Protein AF-A0A494B9P3-F1 (afdb_monomer)

Mean predicted aligned error: 8.82 Å

Sequence (104 aa):
MEWVWALVLLAALGGGSAERDCRVSSFRVKENFDKARFSGLWYAIAKKDPEGLFLQDNIIAEFSVDEKGHMSATAKGRVRLLSNWEVCADMVGTFTDTEDPAKF

Solvent-accessible surface area (backbone atoms only — not comparable to full-atom values): 6686 Å² total; per-residue (Å²): 119,68,69,59,55,54,53,52,53,52,55,66,68,67,66,71,75,78,81,72,84,80,53,79,88,72,63,83,72,60,79,86,49,52,66,75,81,64,38,44,82,45,74,66,86,77,86,82,84,72,93,76,93,60,75,72,45,80,38,39,36,40,34,45,60,50,99,86,69,48,45,35,35,40,37,37,22,34,28,69,85,47,101,89,44,74,45,75,48,79,42,78,50,75,53,54,86,52,97,48,74,66,45,98

Secondary structure (DSSP, 8-state):
-HHHHHHHHHHHHT---------GGG----TT--HHHH-EEEE-------SSS---EEEEEEEEE-TTS-EEEEEEEEEEEETTEEEEEEEEEE----SSTT--

Radius of gyration: 22.72 Å; Cα contacts (8 Å, |Δi|>4): 132; chains: 1; bounding box: 44×41×66 Å

Structure (mmCIF, N/CA/C/O backbone):
data_AF-A0A494B9P3-F1
#
_entry.id   AF-A0A494B9P3-F1
#
loop_
_atom_site.group_PDB
_atom_site.id
_atom_site.type_symbol
_atom_site.label_atom_id
_atom_site.label_alt_id
_atom_site.label_comp_id
_atom_site.label_asym_id
_atom_site.label_entity_id
_atom_site.label_seq_id
_atom_site.pdbx_PDB_ins_code
_atom_site.Cartn_x
_atom_site.Cartn_y
_atom_site.Cartn_z
_atom_site.occupancy
_atom_site.B_iso_or_equiv
_atom_site.auth_seq_id
_atom_site.auth_comp_id
_atom_site.auth_asym_id
_atom_site.auth_atom_id
_atom_site.pdbx_PDB_model_num
ATOM 1 N N . MET A 1 1 ? -11.587 -33.040 -50.227 1.00 61.34 1 MET A N 1
ATOM 2 C CA . MET A 1 1 ? -11.652 -31.567 -50.370 1.00 61.34 1 MET A CA 1
ATOM 3 C C . MET A 1 1 ? -12.222 -30.885 -49.122 1.00 61.34 1 MET A C 1
ATOM 5 O O . MET A 1 1 ? -11.733 -29.827 -48.764 1.00 61.34 1 MET A O 1
ATOM 9 N N . GLU A 1 2 ? -13.202 -31.481 -48.431 1.00 68.00 2 GLU A N 1
ATOM 10 C CA . GLU A 1 2 ? -13.897 -30.882 -47.268 1.00 68.00 2 GLU A CA 1
ATOM 11 C C . GLU A 1 2 ? -13.006 -30.611 -46.042 1.00 68.00 2 GLU A C 1
ATOM 13 O O . GLU A 1 2 ? -13.134 -29.579 -45.393 1.00 68.00 2 GLU A O 1
ATOM 18 N N . TRP A 1 3 ? -12.029 -31.478 -45.775 1.00 68.56 3 TRP A N 1
ATOM 19 C CA . TRP A 1 3 ? -11.090 -31.332 -44.653 1.00 68.56 3 TRP A CA 1
ATOM 20 C C . TRP A 1 3 ? -10.203 -30.084 -44.743 1.00 68.56 3 TRP A C 1
ATOM 22 O O . TRP A 1 3 ? -9.796 -29.533 -43.724 1.00 68.56 3 TRP A O 1
ATOM 32 N N . VAL A 1 4 ? -9.932 -29.610 -45.962 1.00 78.25 4 VAL A N 1
ATOM 33 C CA . VAL A 1 4 ? -9.140 -28.395 -46.189 1.00 78.25 4 VAL A CA 1
ATOM 34 C C . VAL A 1 4 ? -9.942 -27.162 -45.770 1.00 78.25 4 VAL A C 1
ATOM 36 O O . VAL A 1 4 ? -9.407 -26.279 -45.109 1.00 78.25 4 VAL A O 1
ATOM 39 N N . TRP A 1 5 ? -11.244 -27.136 -46.064 1.00 78.38 5 TRP A N 1
ATOM 40 C CA . TRP A 1 5 ? -12.138 -26.056 -45.644 1.00 78.38 5 TRP A CA 1
ATOM 41 C C . TRP A 1 5 ? -12.337 -26.025 -44.128 1.00 78.38 5 TRP A C 1
ATOM 43 O O . TRP A 1 5 ? -12.339 -24.947 -43.537 1.00 78.38 5 TRP A O 1
ATOM 53 N N . ALA A 1 6 ? -12.417 -27.196 -43.490 1.00 77.38 6 ALA A N 1
ATOM 54 C CA . ALA A 1 6 ? -12.478 -27.302 -42.034 1.00 77.38 6 ALA A CA 1
ATOM 55 C C . ALA A 1 6 ? -11.213 -26.743 -41.354 1.00 77.38 6 ALA A C 1
ATOM 57 O O . ALA A 1 6 ? -11.314 -26.013 -40.369 1.00 77.38 6 ALA A O 1
ATOM 58 N N . LEU A 1 7 ? -10.027 -27.021 -41.907 1.00 75.19 7 LEU A N 1
ATOM 59 C CA . LEU A 1 7 ?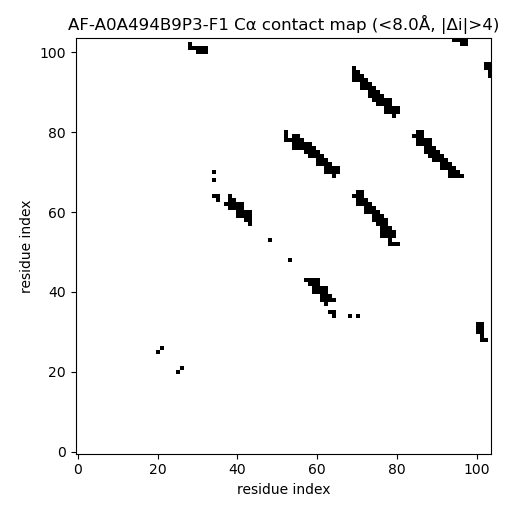 -8.754 -26.498 -41.395 1.00 75.19 7 LEU A CA 1
ATOM 60 C C . LEU A 1 7 ? -8.610 -24.983 -41.602 1.00 75.19 7 LEU A C 1
ATOM 62 O O . LEU A 1 7 ? -8.114 -24.291 -40.715 1.00 75.19 7 LEU A O 1
ATOM 66 N N . VAL A 1 8 ? -9.086 -24.451 -42.732 1.00 76.62 8 VAL A N 1
ATOM 67 C CA . VAL A 1 8 ? -9.086 -23.002 -43.007 1.00 76.62 8 VAL A CA 1
ATOM 68 C C . VAL A 1 8 ? -10.046 -22.255 -42.074 1.00 76.62 8 VAL A C 1
ATOM 70 O O . VAL A 1 8 ? -9.691 -21.198 -41.555 1.00 76.62 8 VAL A O 1
ATOM 73 N N . LEU A 1 9 ? -11.227 -22.815 -41.793 1.00 72.38 9 LEU A N 1
ATOM 74 C CA . LEU A 1 9 ? -12.174 -22.253 -40.821 1.00 72.38 9 LEU A CA 1
ATOM 75 C C . LEU A 1 9 ? -11.609 -22.258 -39.394 1.00 72.38 9 LEU A C 1
ATOM 77 O O . LEU A 1 9 ? -11.753 -21.265 -38.682 1.00 72.38 9 LEU A O 1
ATOM 81 N N . LEU A 1 10 ? -10.916 -23.328 -38.989 1.00 69.62 10 LEU A N 1
ATOM 82 C CA . LEU A 1 10 ? -10.251 -23.387 -37.682 1.00 69.62 10 LEU A CA 1
ATOM 83 C C . LEU A 1 10 ? -9.141 -22.333 -37.553 1.00 69.62 10 LEU A C 1
ATOM 85 O O . LEU A 1 10 ? -9.013 -21.695 -36.510 1.00 69.62 10 LEU A O 1
ATOM 89 N N . ALA A 1 11 ? -8.362 -22.124 -38.618 1.00 69.38 11 ALA A N 1
ATOM 90 C CA . ALA A 1 11 ? -7.309 -21.112 -38.647 1.00 69.38 11 ALA A CA 1
ATOM 91 C C . ALA A 1 11 ? -7.876 -19.681 -38.597 1.00 69.38 11 ALA A C 1
ATOM 93 O O . ALA A 1 11 ? -7.317 -18.827 -37.912 1.00 69.38 11 ALA A O 1
ATOM 94 N N . ALA A 1 12 ? -9.011 -19.429 -39.258 1.00 64.19 12 ALA A N 1
ATOM 95 C CA . ALA A 1 12 ? -9.694 -18.135 -39.222 1.00 64.19 12 ALA A CA 1
ATOM 96 C C . ALA A 1 12 ? -10.310 -17.819 -37.844 1.00 64.19 12 ALA A C 1
ATOM 98 O O . ALA A 1 12 ? -10.339 -16.661 -37.435 1.00 64.19 12 ALA A O 1
ATOM 99 N N . LEU A 1 13 ? -10.758 -18.840 -37.105 1.00 62.84 13 LEU A N 1
ATOM 100 C CA . LEU A 1 13 ? -11.305 -18.698 -35.748 1.00 62.84 13 LEU A CA 1
ATOM 101 C C . LEU A 1 13 ? -10.217 -18.593 -34.661 1.00 62.84 13 LEU A C 1
ATOM 103 O O . LEU A 1 13 ? -10.489 -18.096 -33.570 1.00 62.84 13 LEU A O 1
ATOM 107 N N . GLY A 1 14 ? -8.987 -19.033 -34.947 1.00 58.34 14 GL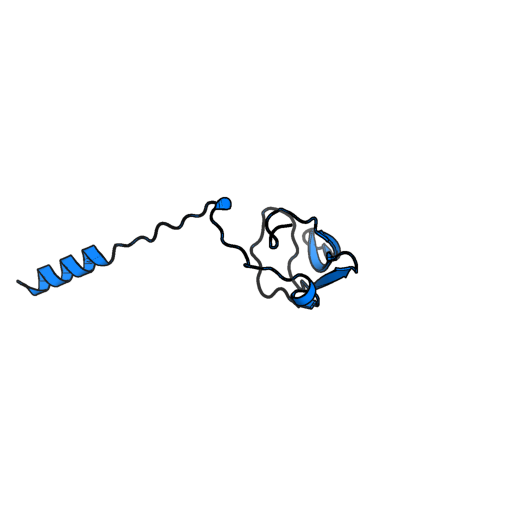Y A N 1
ATOM 108 C CA . GLY A 1 14 ? -7.853 -18.996 -34.013 1.00 58.34 14 GLY A CA 1
ATOM 109 C C . GLY A 1 14 ? -7.138 -17.642 -33.906 1.00 58.34 14 GLY A C 1
ATOM 110 O O . GLY A 1 14 ? -6.264 -17.483 -33.059 1.00 58.34 14 GLY A O 1
ATOM 111 N N . GLY A 1 15 ? -7.501 -16.662 -34.740 1.00 56.41 15 GLY A N 1
ATOM 112 C CA . GLY A 1 15 ? -6.864 -15.339 -34.822 1.00 56.41 15 GLY A CA 1
ATOM 113 C C . GLY A 1 15 ? -7.407 -14.291 -33.846 1.00 56.41 15 GLY A C 1
ATOM 114 O O . GLY A 1 15 ? -7.309 -13.096 -34.117 1.00 56.41 15 GLY A O 1
ATOM 115 N N . GLY A 1 16 ? -8.016 -14.711 -32.737 1.00 56.22 16 GLY A N 1
ATOM 116 C CA . GLY A 1 16 ? -8.483 -13.811 -31.688 1.00 56.22 16 GLY A CA 1
ATOM 117 C C . GLY A 1 16 ? -7.314 -13.256 -30.881 1.00 56.22 16 GLY A C 1
ATOM 118 O O . GLY A 1 16 ? -7.078 -13.689 -29.755 1.00 56.22 16 GLY A O 1
ATOM 119 N N . SER A 1 17 ? -6.579 -12.294 -31.436 1.00 58.44 17 SER A N 1
ATOM 120 C CA . SER A 1 17 ? -5.748 -11.407 -30.629 1.00 58.44 17 SER A CA 1
ATOM 121 C C . SER A 1 17 ? -6.689 -10.674 -29.681 1.00 58.44 17 SER A C 1
ATOM 123 O O . SER A 1 17 ? -7.369 -9.735 -30.083 1.00 58.44 17 SER A O 1
ATOM 125 N N . ALA A 1 18 ? -6.789 -11.133 -28.434 1.00 60.84 18 ALA A N 1
ATOM 126 C CA . ALA A 1 18 ? -7.436 -10.361 -27.389 1.00 60.84 18 ALA A CA 1
ATOM 127 C C . ALA A 1 18 ? -6.585 -9.104 -27.185 1.00 60.84 18 ALA A C 1
ATOM 129 O O . ALA A 1 18 ? -5.606 -9.125 -26.439 1.00 60.84 18 ALA A O 1
ATOM 130 N N . GLU A 1 19 ? -6.906 -8.041 -27.921 1.00 73.06 19 GLU A N 1
ATOM 131 C CA . GLU A 1 19 ? -6.335 -6.721 -27.713 1.00 73.06 19 GLU A CA 1
ATOM 132 C C . GLU A 1 19 ? -6.658 -6.324 -26.273 1.00 73.06 19 GLU A C 1
ATOM 134 O O . GLU A 1 19 ? -7.819 -6.218 -25.872 1.00 73.06 19 GLU A O 1
ATOM 139 N N . ARG A 1 20 ? -5.617 -6.240 -25.446 1.00 83.25 20 ARG A N 1
ATOM 140 C CA . ARG A 1 20 ? -5.767 -5.926 -24.030 1.00 83.25 20 ARG A CA 1
ATOM 141 C C . ARG A 1 20 ? -5.739 -4.418 -23.878 1.00 83.25 20 ARG A C 1
ATOM 143 O O . ARG A 1 20 ? -4.789 -3.768 -24.304 1.00 83.25 20 ARG A O 1
ATOM 150 N N . ASP A 1 21 ? -6.763 -3.877 -23.233 1.00 90.88 21 ASP A N 1
ATOM 151 C CA . ASP A 1 21 ? -6.757 -2.480 -22.826 1.00 90.88 21 ASP A CA 1
ATOM 152 C C . ASP A 1 21 ? -5.762 -2.301 -21.669 1.00 90.88 21 ASP A C 1
ATOM 154 O O . ASP A 1 21 ? -5.988 -2.775 -20.556 1.00 90.88 21 ASP A O 1
ATOM 158 N N . CYS A 1 22 ? -4.635 -1.649 -21.956 1.00 93.44 22 CYS A N 1
ATOM 159 C CA . CYS A 1 22 ? -3.563 -1.380 -20.995 1.00 93.44 22 CYS A CA 1
ATOM 160 C C . CYS A 1 22 ? -3.630 0.038 -20.401 1.00 93.44 22 CYS A C 1
ATOM 162 O O . CYS A 1 22 ? -2.666 0.487 -19.776 1.00 93.44 22 CYS A O 1
ATOM 164 N N . ARG A 1 23 ? -4.726 0.780 -20.608 1.00 96.06 23 ARG A N 1
ATOM 165 C CA . ARG A 1 23 ? -4.904 2.098 -19.985 1.00 96.06 23 ARG A CA 1
ATOM 166 C C . ARG A 1 23 ? -5.080 1.930 -18.477 1.00 96.06 23 ARG A C 1
ATOM 168 O O . ARG A 1 23 ? -5.946 1.192 -18.035 1.00 96.06 23 ARG A O 1
ATOM 175 N N . VAL A 1 24 ? -4.325 2.682 -17.677 1.00 95.06 24 VAL A N 1
ATOM 176 C CA . VAL A 1 24 ? -4.397 2.611 -16.200 1.00 95.06 24 VAL A CA 1
ATOM 177 C C . VAL A 1 24 ? -5.823 2.837 -15.674 1.00 95.06 24 VAL A C 1
ATOM 179 O O . VAL A 1 24 ? -6.222 2.234 -14.683 1.00 95.06 24 VAL A O 1
ATOM 182 N N . SER A 1 25 ? -6.618 3.657 -16.368 1.00 95.12 25 SER A N 1
ATOM 183 C CA . SER A 1 25 ? -8.013 3.939 -16.018 1.00 95.12 25 SER A CA 1
ATOM 184 C C . SER A 1 25 ? -8.971 2.757 -16.199 1.00 95.12 25 SER A C 1
ATOM 186 O O . SER A 1 25 ? -10.059 2.788 -15.629 1.00 95.12 25 SER A O 1
ATOM 188 N N . SER A 1 26 ? -8.608 1.729 -16.974 1.00 94.75 26 SER A N 1
ATOM 189 C CA . SER A 1 26 ? -9.455 0.550 -17.217 1.00 94.75 26 SER A CA 1
ATOM 190 C C . SER A 1 26 ? -9.197 -0.590 -16.223 1.00 94.75 26 SER A C 1
ATOM 192 O O . SER A 1 26 ? -9.953 -1.568 -16.188 1.00 94.75 26 SER A O 1
ATOM 194 N N . PHE A 1 27 ? -8.161 -0.474 -15.383 1.00 96.44 27 PHE A N 1
ATOM 195 C CA . PHE A 1 27 ? -7.832 -1.485 -14.386 1.00 96.44 27 PHE A CA 1
ATOM 196 C C . PHE A 1 27 ? -8.896 -1.567 -13.293 1.00 96.44 27 PHE A C 1
ATOM 198 O O . PHE A 1 27 ? -9.254 -0.583 -12.646 1.00 96.44 27 PHE A O 1
ATOM 205 N N . ARG A 1 28 ? -9.380 -2.789 -13.067 1.00 96.94 28 ARG A N 1
ATOM 206 C CA . ARG A 1 28 ? -10.296 -3.096 -11.971 1.00 96.94 28 ARG A CA 1
ATOM 207 C C . ARG A 1 28 ? -9.502 -3.264 -10.682 1.00 96.94 28 ARG A C 1
ATOM 209 O O . ARG A 1 28 ? -8.485 -3.953 -10.665 1.00 96.94 28 ARG A O 1
ATOM 216 N N . VAL A 1 29 ? -10.000 -2.663 -9.610 1.00 97.44 29 VAL A N 1
ATOM 217 C CA . VAL A 1 29 ? -9.432 -2.757 -8.260 1.00 97.44 29 VAL A CA 1
ATOM 218 C C . VAL A 1 29 ? -10.303 -3.643 -7.370 1.00 97.44 29 VAL A C 1
ATOM 220 O O . VAL A 1 29 ? -11.324 -4.178 -7.810 1.00 97.44 29 VAL A O 1
ATOM 223 N N . LYS A 1 30 ? -9.881 -3.853 -6.119 1.00 97.62 30 LYS A N 1
ATOM 224 C CA . LYS A 1 30 ? -10.628 -4.681 -5.175 1.00 97.62 30 LYS A CA 1
ATOM 225 C C . LYS A 1 30 ? -11.954 -4.011 -4.818 1.00 97.62 30 LYS A C 1
ATOM 227 O O . LYS A 1 30 ? -11.981 -2.995 -4.139 1.00 97.62 30 LYS A O 1
ATOM 232 N N . GLU A 1 31 ? -13.055 -4.627 -5.226 1.00 96.44 31 GLU A N 1
ATOM 233 C CA . GLU A 1 31 ? -14.386 -4.182 -4.823 1.00 96.44 31 GLU A CA 1
ATOM 234 C C . GLU A 1 31 ? -14.559 -4.292 -3.298 1.00 96.44 31 GLU A C 1
ATOM 236 O O . GLU A 1 31 ? -14.182 -5.313 -2.707 1.00 96.44 31 GLU A O 1
ATOM 241 N N . ASN A 1 32 ? -15.134 -3.248 -2.688 1.00 96.25 32 ASN A N 1
ATOM 242 C CA . ASN A 1 32 ? -15.399 -3.141 -1.249 1.00 96.25 32 ASN A CA 1
ATOM 243 C C . ASN A 1 32 ? -14.162 -3.473 -0.396 1.00 96.25 32 ASN A C 1
ATOM 245 O O . ASN A 1 32 ? -14.194 -4.368 0.452 1.00 96.25 32 ASN A O 1
ATOM 249 N N . PHE A 1 33 ? -13.045 -2.790 -0.668 1.00 98.06 33 PHE A N 1
ATOM 250 C CA . PHE A 1 33 ? -11.812 -2.963 0.093 1.00 98.06 33 PHE A CA 1
ATOM 251 C C . PHE A 1 33 ? -12.025 -2.620 1.574 1.00 98.06 33 PHE A C 1
ATOM 253 O O . PHE A 1 33 ? -12.470 -1.530 1.922 1.00 98.06 33 PHE A O 1
ATOM 260 N N . ASP A 1 34 ? -11.701 -3.576 2.443 1.00 97.31 34 ASP A N 1
ATOM 261 C CA . ASP A 1 34 ? -11.858 -3.465 3.889 1.00 97.31 34 ASP A CA 1
ATOM 262 C C . ASP A 1 34 ? -10.478 -3.326 4.535 1.00 97.31 34 ASP A C 1
ATOM 264 O O . ASP A 1 34 ? -9.685 -4.275 4.577 1.00 97.31 34 ASP A O 1
ATOM 268 N N . LYS A 1 35 ? -10.203 -2.121 5.040 1.00 97.19 35 LYS A N 1
ATOM 269 C CA . LYS A 1 35 ? -8.921 -1.756 5.644 1.00 97.19 35 LYS A CA 1
ATOM 270 C C . LYS A 1 35 ? -8.592 -2.625 6.858 1.00 97.19 35 LYS A C 1
ATOM 272 O O . LYS A 1 35 ? -7.451 -3.059 7.007 1.00 97.19 35 LYS A O 1
ATOM 277 N N . ALA A 1 36 ? -9.582 -2.902 7.709 1.00 96.56 36 ALA A N 1
ATOM 278 C CA . ALA A 1 36 ? -9.383 -3.665 8.939 1.00 96.56 36 ALA A CA 1
ATOM 279 C C . ALA A 1 36 ? -9.017 -5.117 8.621 1.00 96.56 36 ALA A C 1
ATOM 281 O O . ALA A 1 36 ? -8.107 -5.679 9.228 1.00 96.56 36 ALA A O 1
ATOM 282 N N . ARG A 1 37 ? -9.658 -5.702 7.605 1.00 97.56 37 ARG A N 1
ATOM 283 C CA . ARG A 1 37 ? -9.339 -7.060 7.138 1.00 97.56 37 ARG A CA 1
ATOM 284 C C . ARG A 1 37 ? -8.000 -7.165 6.417 1.00 97.56 37 ARG A C 1
ATOM 286 O O . ARG A 1 37 ? -7.457 -8.263 6.337 1.00 97.56 37 ARG A O 1
ATOM 293 N N . PHE A 1 38 ? -7.504 -6.064 5.860 1.00 98.06 38 PHE A N 1
ATOM 294 C CA . PHE A 1 38 ? -6.197 -6.013 5.210 1.00 98.06 38 PHE A CA 1
ATOM 295 C C . PHE A 1 38 ? -5.043 -5.743 6.191 1.00 98.06 38 PHE A C 1
ATOM 297 O O . PHE A 1 38 ? -3.890 -6.008 5.853 1.00 98.06 38 PHE A O 1
ATOM 304 N N . SER A 1 39 ? -5.340 -5.237 7.394 1.00 97.62 39 SER A N 1
ATOM 305 C CA . SER A 1 39 ? -4.331 -4.995 8.430 1.00 97.62 39 SER A CA 1
ATOM 306 C C . SER A 1 39 ? -3.553 -6.265 8.806 1.00 97.62 39 SER A C 1
ATOM 308 O O . SER A 1 39 ? -4.064 -7.384 8.718 1.00 97.62 39 SER A O 1
ATOM 310 N N . GLY A 1 40 ? -2.297 -6.082 9.216 1.00 97.75 40 GLY A N 1
ATOM 311 C CA . GLY A 1 40 ? -1.370 -7.153 9.572 1.00 97.75 40 GLY A CA 1
ATOM 312 C C . GLY A 1 40 ? -0.124 -7.212 8.688 1.00 97.75 40 GLY A C 1
ATOM 313 O O . GLY A 1 40 ? 0.185 -6.286 7.933 1.00 97.75 40 GLY A O 1
ATOM 314 N N . LEU A 1 41 ? 0.613 -8.318 8.820 1.00 98.06 41 LEU A N 1
ATOM 315 C CA . LEU A 1 41 ? 1.889 -8.554 8.146 1.00 98.06 41 LEU A CA 1
ATOM 316 C C . LEU A 1 41 ? 1.702 -9.173 6.758 1.00 98.06 41 LEU A C 1
ATOM 318 O O . LEU A 1 41 ? 1.056 -10.210 6.602 1.00 98.06 41 LEU A O 1
ATOM 322 N N . TRP A 1 42 ? 2.366 -8.580 5.772 1.00 98.44 42 TRP A N 1
ATOM 323 C CA . TRP A 1 42 ? 2.410 -9.028 4.387 1.00 98.44 42 TRP A CA 1
ATOM 324 C C . TRP A 1 42 ? 3.855 -9.232 3.935 1.00 98.44 42 TRP A C 1
ATOM 326 O O . TRP A 1 42 ? 4.705 -8.352 4.073 1.00 98.44 42 TRP A O 1
ATOM 336 N N . TYR A 1 43 ? 4.119 -10.397 3.346 1.00 97.94 43 TYR A N 1
ATOM 337 C CA . TYR A 1 43 ? 5.430 -10.769 2.817 1.00 97.94 43 TYR A CA 1
ATOM 338 C C . TYR A 1 43 ? 5.417 -10.655 1.295 1.00 97.94 43 TYR A C 1
ATOM 340 O O . TYR A 1 43 ? 4.595 -11.292 0.630 1.00 97.94 43 TYR A O 1
ATOM 348 N N . ALA A 1 44 ? 6.322 -9.858 0.725 1.00 97.69 44 ALA A N 1
ATOM 349 C CA . ALA A 1 44 ? 6.401 -9.735 -0.725 1.00 97.69 44 ALA A CA 1
ATOM 350 C C . ALA A 1 44 ? 7.029 -10.998 -1.333 1.00 97.69 44 ALA A C 1
ATOM 352 O O . ALA A 1 44 ? 8.185 -11.320 -1.065 1.00 97.69 44 ALA A O 1
ATOM 353 N N . ILE A 1 45 ? 6.269 -11.694 -2.181 1.00 96.75 45 ILE A N 1
ATOM 354 C CA . ILE A 1 45 ? 6.730 -12.908 -2.874 1.00 96.75 45 ILE A CA 1
ATOM 355 C C . ILE A 1 45 ? 7.335 -12.576 -4.243 1.00 96.75 45 ILE A C 1
ATOM 357 O O . ILE A 1 45 ? 8.299 -13.200 -4.677 1.00 96.75 45 ILE A O 1
ATOM 361 N N . ALA A 1 46 ? 6.775 -11.577 -4.925 1.00 96.12 46 ALA A N 1
ATOM 362 C CA . ALA A 1 46 ? 7.241 -11.099 -6.218 1.00 96.12 46 ALA A CA 1
ATOM 363 C C . ALA A 1 46 ? 6.984 -9.593 -6.347 1.00 96.12 46 ALA A C 1
ATOM 365 O O . ALA A 1 46 ? 6.058 -9.061 -5.731 1.00 96.12 46 ALA A O 1
ATOM 366 N N . LYS A 1 47 ? 7.788 -8.916 -7.171 1.00 96.12 47 LYS A N 1
ATOM 367 C CA . LYS A 1 47 ? 7.639 -7.489 -7.478 1.00 96.12 47 LYS A CA 1
ATOM 368 C C . LYS A 1 47 ? 7.925 -7.211 -8.948 1.00 96.12 47 LYS A C 1
ATOM 370 O O . LYS A 1 47 ? 8.707 -7.919 -9.581 1.00 96.12 47 LYS A O 1
ATOM 375 N N . LYS A 1 48 ? 7.312 -6.148 -9.466 1.00 95.69 48 LYS A N 1
ATOM 376 C CA . LYS A 1 48 ? 7.648 -5.547 -10.758 1.00 95.69 48 LYS A CA 1
ATOM 377 C C . LYS A 1 48 ? 8.348 -4.227 -10.477 1.00 95.69 48 LYS A C 1
ATOM 379 O O . LYS A 1 48 ? 7.756 -3.352 -9.851 1.00 95.69 48 LYS A O 1
ATOM 384 N N . ASP A 1 49 ? 9.581 -4.088 -10.947 1.00 94.69 49 ASP A N 1
ATOM 385 C CA . ASP A 1 49 ? 10.393 -2.918 -10.623 1.00 94.69 49 ASP A CA 1
ATOM 386 C C . ASP A 1 49 ? 9.974 -1.658 -11.406 1.00 94.69 49 ASP A C 1
ATOM 388 O O . ASP A 1 49 ? 9.577 -1.743 -12.583 1.00 94.69 49 ASP A O 1
ATOM 392 N N . PRO A 1 50 ? 10.010 -0.480 -10.755 1.00 95.12 50 PRO A N 1
ATOM 393 C CA . PRO A 1 50 ? 9.979 0.804 -11.437 1.00 95.12 50 PRO A CA 1
ATOM 394 C C . PRO A 1 50 ? 11.364 1.142 -12.007 1.00 95.12 50 PRO A C 1
ATOM 396 O O . PRO A 1 50 ? 12.344 0.428 -11.795 1.00 95.12 50 PRO A O 1
ATOM 399 N N . GLU A 1 51 ? 11.452 2.257 -12.724 1.00 93.81 51 GLU A N 1
ATOM 400 C CA . GLU A 1 51 ? 12.747 2.854 -13.042 1.00 93.81 51 GLU A CA 1
ATOM 401 C C . GLU A 1 51 ? 13.339 3.515 -11.785 1.00 93.81 51 GLU A C 1
ATOM 403 O O . GLU A 1 51 ? 12.629 4.194 -11.044 1.00 93.81 51 GLU A O 1
ATOM 408 N N . GLY A 1 52 ? 14.642 3.332 -11.547 1.00 90.50 52 GLY A N 1
ATOM 409 C CA . GLY A 1 52 ? 15.365 3.942 -10.426 1.00 90.50 52 GLY A CA 1
ATOM 410 C C . GLY A 1 52 ? 15.652 3.002 -9.249 1.00 90.50 52 GLY A C 1
ATOM 411 O O . GLY A 1 52 ? 15.609 1.778 -9.370 1.00 90.50 52 GLY A O 1
ATOM 412 N N . LEU A 1 53 ? 16.022 3.591 -8.107 1.00 88.75 53 LEU A N 1
ATOM 413 C CA . LEU A 1 53 ? 16.360 2.858 -6.885 1.00 88.75 53 LEU A CA 1
ATOM 414 C C . LEU A 1 53 ? 15.090 2.337 -6.201 1.00 88.75 53 LEU A C 1
ATOM 416 O O . LEU A 1 53 ? 14.186 3.112 -5.898 1.00 88.75 53 LEU A O 1
ATOM 420 N N . PHE A 1 54 ? 15.053 1.039 -5.897 1.00 92.38 54 PHE A N 1
ATOM 421 C CA . PHE A 1 54 ? 13.926 0.411 -5.211 1.00 92.38 54 PHE A CA 1
ATOM 422 C C . PHE A 1 54 ? 14.380 -0.730 -4.293 1.00 92.38 54 PHE A C 1
ATOM 424 O O . PHE A 1 54 ? 15.524 -1.193 -4.370 1.00 92.38 54 PHE A O 1
ATOM 431 N N . LEU A 1 55 ? 13.480 -1.185 -3.418 1.00 91.94 55 LEU A N 1
ATOM 432 C CA . LEU A 1 55 ? 13.722 -2.346 -2.564 1.00 91.94 55 LEU A CA 1
ATOM 433 C C . LEU A 1 55 ? 14.062 -3.581 -3.412 1.00 91.94 55 LEU A C 1
ATOM 435 O O . LEU A 1 55 ? 13.415 -3.853 -4.425 1.00 91.94 55 LEU A O 1
ATOM 439 N N . GLN A 1 56 ? 15.068 -4.343 -2.986 1.00 91.69 56 GLN A N 1
ATOM 440 C CA . GLN A 1 56 ? 15.530 -5.545 -3.677 1.00 91.69 56 GLN A CA 1
ATOM 441 C C . GLN A 1 56 ? 14.807 -6.802 -3.190 1.00 91.69 56 GLN A C 1
ATOM 443 O O . GLN A 1 56 ? 14.181 -7.485 -3.996 1.00 91.69 56 GLN A O 1
ATOM 448 N N . ASP A 1 57 ? 14.884 -7.109 -1.896 1.00 93.62 57 ASP A N 1
ATOM 449 C CA . ASP A 1 57 ? 14.296 -8.312 -1.296 1.00 93.62 57 ASP A CA 1
ATOM 450 C C . ASP A 1 57 ? 14.078 -8.145 0.217 1.00 93.62 57 ASP A C 1
ATOM 452 O O . ASP A 1 57 ? 14.237 -7.048 0.762 1.00 93.62 57 ASP A O 1
ATOM 456 N N . ASN A 1 58 ? 13.662 -9.236 0.875 1.00 94.88 58 ASN A N 1
ATOM 457 C CA . ASN A 1 58 ? 13.309 -9.274 2.297 1.00 94.88 58 ASN A CA 1
ATOM 458 C C . ASN A 1 58 ? 12.268 -8.211 2.665 1.00 94.88 58 ASN A C 1
ATOM 460 O O . ASN A 1 58 ? 12.328 -7.600 3.729 1.00 94.88 58 ASN A O 1
ATOM 464 N N . ILE A 1 59 ? 11.340 -7.977 1.735 1.00 97.25 59 ILE A N 1
ATOM 465 C CA . ILE A 1 59 ? 10.341 -6.927 1.849 1.00 97.25 59 ILE A CA 1
ATOM 466 C C . ILE A 1 59 ? 9.184 -7.444 2.696 1.00 97.25 59 ILE A C 1
ATOM 468 O O . ILE A 1 59 ? 8.472 -8.372 2.297 1.00 97.25 59 ILE A O 1
ATOM 472 N N . ILE A 1 60 ? 8.999 -6.818 3.851 1.00 98.00 60 ILE A N 1
ATOM 473 C CA . ILE A 1 60 ? 7.909 -7.087 4.784 1.00 98.00 60 ILE A CA 1
ATOM 474 C C . ILE A 1 60 ? 7.174 -5.774 4.999 1.00 98.00 60 ILE A C 1
ATOM 476 O O . ILE A 1 60 ? 7.805 -4.770 5.328 1.00 98.00 60 ILE A O 1
ATOM 480 N N . ALA A 1 61 ? 5.859 -5.787 4.815 1.00 98.44 61 ALA A N 1
ATOM 481 C CA . ALA A 1 61 ? 4.996 -4.649 5.086 1.00 98.44 61 ALA A CA 1
ATOM 482 C C . ALA A 1 61 ? 4.037 -4.986 6.228 1.00 98.44 61 ALA A C 1
ATOM 484 O O . ALA A 1 61 ? 3.430 -6.054 6.238 1.00 98.44 61 ALA A O 1
ATOM 485 N N . GLU A 1 62 ? 3.889 -4.078 7.179 1.00 98.44 62 GLU A N 1
ATOM 486 C CA . GLU A 1 62 ? 2.932 -4.179 8.273 1.00 98.44 62 GLU A CA 1
ATOM 487 C C . GLU A 1 62 ? 1.917 -3.052 8.137 1.00 98.44 62 GLU A C 1
ATOM 489 O O . GLU A 1 62 ? 2.267 -1.878 8.257 1.00 98.44 62 GLU A O 1
ATOM 494 N N . PHE A 1 63 ? 0.667 -3.413 7.863 1.00 98.38 63 PHE A N 1
ATOM 495 C CA . PHE A 1 63 ? -0.433 -2.468 7.714 1.00 98.38 63 PHE A CA 1
ATOM 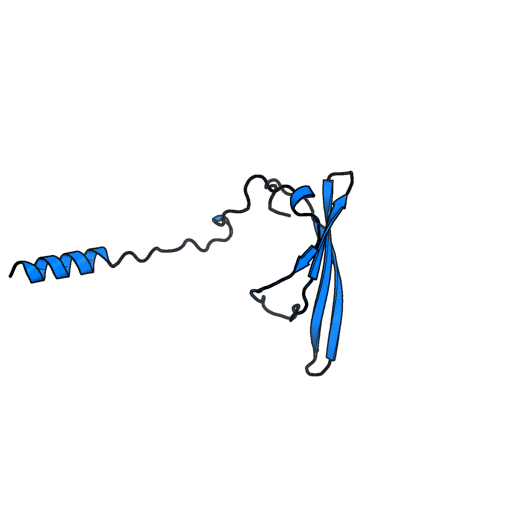496 C C . PHE A 1 63 ? -1.206 -2.358 9.022 1.00 98.38 63 PHE A C 1
ATOM 498 O O . PHE A 1 63 ? -1.552 -3.365 9.640 1.00 98.38 63 PHE A O 1
ATOM 505 N N . SER A 1 64 ? -1.540 -1.134 9.409 1.00 97.50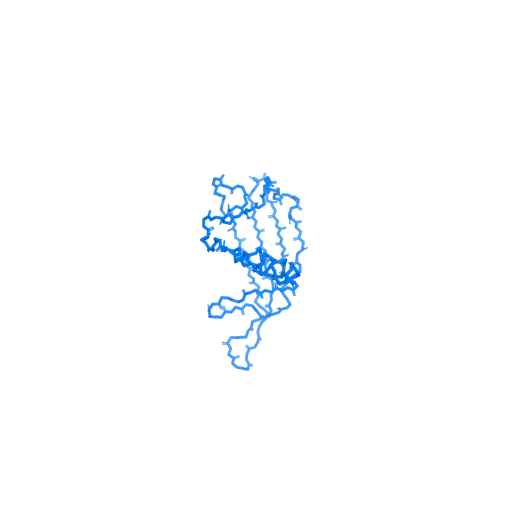 64 SER A N 1
ATOM 506 C CA . SER A 1 64 ? -2.359 -0.845 10.583 1.00 97.50 64 SER A CA 1
ATOM 507 C C . SER A 1 64 ? -3.450 0.161 10.235 1.00 97.50 64 SER A C 1
ATOM 509 O O . SER A 1 64 ? -3.322 0.946 9.291 1.00 97.50 6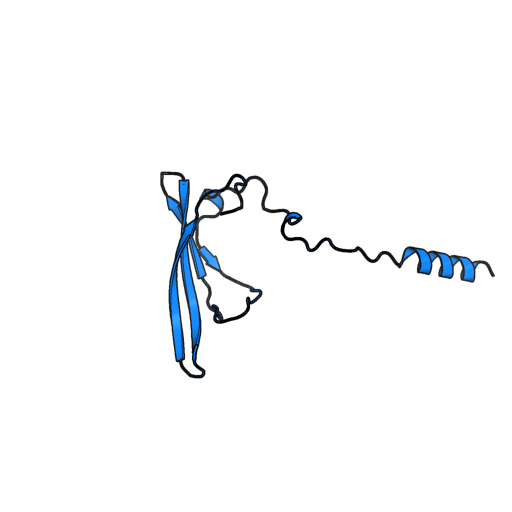4 SER A O 1
ATOM 511 N N . VAL A 1 65 ? -4.548 0.109 10.984 1.00 97.25 65 VAL A N 1
ATOM 512 C CA . VAL A 1 65 ? -5.678 1.029 10.845 1.00 97.25 65 VAL A CA 1
ATOM 513 C C . VAL A 1 65 ? -5.934 1.650 12.205 1.00 97.25 65 VAL A C 1
ATOM 515 O O . VAL A 1 65 ? -6.020 0.928 13.199 1.00 97.25 65 VAL A O 1
ATOM 518 N N . ASP A 1 66 ? -6.010 2.974 12.254 1.00 94.50 66 ASP A N 1
ATOM 519 C CA . ASP A 1 66 ? -6.286 3.695 13.493 1.00 94.50 66 ASP A CA 1
ATOM 520 C C . ASP A 1 66 ? -7.787 3.705 13.840 1.00 94.50 66 ASP A C 1
ATOM 522 O O . ASP A 1 66 ? -8.646 3.279 13.064 1.00 94.50 66 ASP A O 1
ATOM 526 N N . GLU A 1 67 ? -8.123 4.227 15.021 1.00 93.31 67 GLU A N 1
ATOM 527 C CA . GLU A 1 67 ? -9.511 4.335 15.498 1.00 93.31 67 GLU A CA 1
ATOM 528 C C . GLU A 1 67 ? -10.393 5.245 14.623 1.00 93.31 67 GLU A C 1
ATOM 530 O O . GLU A 1 67 ? -11.619 5.155 14.669 1.00 93.31 67 GLU A O 1
ATOM 535 N N . LYS A 1 68 ? -9.783 6.120 13.816 1.00 91.75 68 LYS A N 1
ATOM 536 C CA . LYS A 1 68 ? -10.471 7.015 12.875 1.00 91.75 68 LYS A CA 1
ATOM 537 C C . LYS A 1 68 ? -10.659 6.371 11.497 1.00 91.75 68 LYS A C 1
ATOM 539 O O . LYS A 1 68 ? -11.292 6.974 10.634 1.00 91.75 68 LYS A O 1
ATOM 544 N N . GLY A 1 69 ? -10.141 5.160 11.287 1.00 92.44 69 GLY A N 1
ATOM 545 C CA . GLY A 1 69 ? -10.203 4.439 10.018 1.00 92.44 69 GLY A CA 1
ATOM 546 C C . GLY A 1 69 ? -9.117 4.833 9.010 1.00 92.44 69 GLY A C 1
ATOM 547 O O . GLY A 1 69 ? -9.204 4.431 7.844 1.00 92.44 69 GLY A O 1
ATOM 548 N N . HIS A 1 70 ? -8.096 5.593 9.413 1.00 95.12 70 HIS A N 1
ATOM 549 C CA . HIS A 1 70 ? -6.943 5.891 8.565 1.00 95.12 70 HIS A CA 1
ATOM 550 C C . HIS A 1 70 ? -5.987 4.705 8.532 1.00 95.12 70 HIS A C 1
ATOM 552 O O . HIS A 1 70 ? -5.651 4.120 9.562 1.00 95.12 70 HIS A O 1
ATOM 558 N N . MET A 1 71 ? -5.532 4.360 7.328 1.00 97.19 71 MET A N 1
ATOM 559 C CA . MET A 1 71 ? -4.547 3.304 7.140 1.00 97.19 71 MET A CA 1
ATOM 560 C C . MET A 1 71 ? -3.137 3.894 7.152 1.00 97.19 71 MET A C 1
ATOM 562 O O . MET A 1 71 ? -2.862 4.932 6.545 1.00 97.19 71 MET A O 1
ATOM 566 N N . SER A 1 72 ? -2.221 3.185 7.798 1.00 97.75 72 SER A N 1
ATOM 567 C CA . SER A 1 72 ? -0.784 3.430 7.714 1.00 97.75 72 SER A CA 1
ATOM 568 C C . SER A 1 72 ? -0.042 2.110 7.535 1.00 97.75 72 SER A C 1
ATOM 570 O O . SER A 1 72 ? -0.592 1.036 7.797 1.00 97.75 72 SER A O 1
ATOM 572 N N . ALA A 1 73 ? 1.198 2.176 7.063 1.00 98.19 73 ALA A N 1
ATOM 573 C CA . ALA A 1 73 ? 2.049 1.004 6.960 1.00 98.19 73 ALA A CA 1
ATOM 574 C C . ALA A 1 73 ? 3.495 1.317 7.323 1.00 98.19 73 ALA A C 1
ATOM 576 O O . ALA A 1 73 ? 4.001 2.409 7.051 1.00 98.19 73 ALA A O 1
ATOM 577 N N . THR A 1 74 ? 4.170 0.318 7.877 1.00 97.81 74 THR A N 1
ATOM 578 C CA . THR A 1 74 ? 5.632 0.277 7.905 1.00 97.81 74 THR A CA 1
ATOM 579 C C . THR A 1 74 ? 6.115 -0.776 6.920 1.00 97.81 74 THR A C 1
ATOM 581 O O . THR A 1 74 ? 5.439 -1.779 6.687 1.00 97.81 74 THR A O 1
ATOM 584 N N . ALA A 1 75 ? 7.259 -0.539 6.288 1.00 97.69 75 ALA A N 1
ATOM 585 C CA . ALA A 1 75 ? 7.844 -1.476 5.346 1.00 97.69 75 ALA A CA 1
ATOM 586 C C . ALA A 1 75 ? 9.348 -1.568 5.559 1.00 97.69 75 ALA A C 1
ATOM 588 O O . ALA A 1 75 ? 10.057 -0.563 5.517 1.00 97.69 75 ALA A O 1
ATOM 589 N N . LYS A 1 76 ? 9.832 -2.794 5.738 1.00 97.06 76 LYS A N 1
ATOM 590 C CA . LYS A 1 76 ? 11.255 -3.107 5.864 1.00 97.06 76 LYS A CA 1
ATOM 591 C C . LYS A 1 76 ? 11.711 -3.860 4.637 1.00 97.06 76 LYS A C 1
ATOM 593 O O . LYS A 1 76 ? 10.980 -4.715 4.147 1.00 97.06 76 LYS A O 1
ATOM 598 N N . GLY A 1 77 ? 12.910 -3.571 4.152 1.00 96.00 77 GLY A N 1
ATOM 599 C CA . GLY A 1 77 ? 13.485 -4.330 3.051 1.00 96.00 77 GLY A CA 1
ATOM 600 C C . GLY A 1 77 ? 14.925 -3.957 2.752 1.00 96.00 77 GLY A C 1
ATOM 601 O O . GLY A 1 77 ? 15.398 -2.869 3.084 1.00 96.00 77 GLY A O 1
ATOM 602 N N . ARG A 1 78 ? 15.634 -4.873 2.097 1.00 94.88 78 ARG A N 1
ATOM 603 C CA . ARG A 1 78 ? 17.011 -4.646 1.660 1.00 94.88 78 ARG A CA 1
ATOM 604 C C . ARG A 1 78 ? 17.016 -3.726 0.446 1.00 94.88 78 ARG A C 1
ATOM 606 O O . ARG A 1 78 ? 16.299 -3.968 -0.523 1.00 94.88 78 ARG A O 1
ATOM 613 N N . VAL A 1 79 ? 17.861 -2.703 0.459 1.00 93.88 79 VAL A N 1
ATOM 614 C CA . VAL A 1 79 ? 18.108 -1.818 -0.686 1.00 93.88 79 VAL A CA 1
ATOM 615 C C . VAL A 1 79 ? 19.606 -1.701 -0.936 1.00 93.88 79 VAL A C 1
ATOM 617 O O . VAL A 1 79 ? 20.413 -1.695 -0.006 1.00 93.88 79 VAL A O 1
ATOM 620 N N . ARG A 1 80 ? 19.979 -1.599 -2.211 1.00 90.44 80 ARG A N 1
ATOM 621 C CA . ARG A 1 80 ? 21.366 -1.433 -2.648 1.00 90.44 80 ARG A CA 1
ATOM 622 C C . ARG A 1 80 ? 21.563 -0.015 -3.167 1.00 90.44 80 ARG A C 1
ATOM 624 O O . ARG A 1 80 ? 21.189 0.279 -4.295 1.00 90.44 80 ARG A O 1
ATOM 631 N N . LEU A 1 81 ? 22.124 0.854 -2.329 1.00 85.38 81 LEU A N 1
ATOM 632 C CA . LEU A 1 81 ? 22.323 2.279 -2.635 1.00 85.38 81 LEU A CA 1
ATOM 633 C C . LEU A 1 81 ? 23.459 2.499 -3.644 1.00 85.38 81 LEU A C 1
ATOM 635 O O . LEU A 1 81 ? 23.369 3.355 -4.517 1.00 85.38 81 LEU A O 1
ATOM 639 N N . LEU A 1 82 ? 24.526 1.710 -3.521 1.00 82.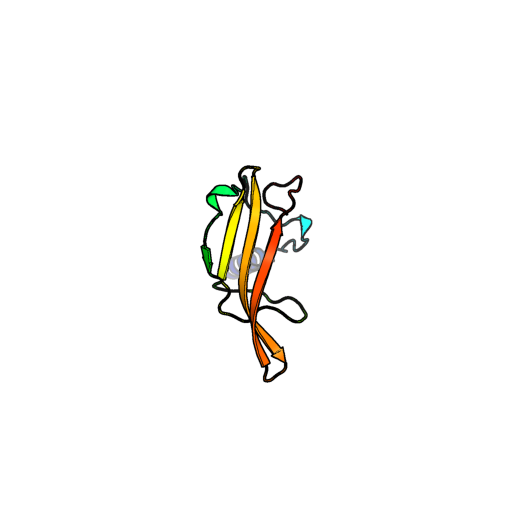25 82 LEU A N 1
ATOM 640 C CA . LEU A 1 82 ? 25.704 1.709 -4.390 1.00 82.25 82 LEU A CA 1
ATOM 641 C C . LEU A 1 82 ? 26.174 0.263 -4.580 1.00 82.25 82 LEU A C 1
ATOM 643 O O . LEU A 1 82 ? 25.749 -0.628 -3.843 1.00 82.25 82 LEU A O 1
ATOM 647 N N . SER A 1 83 ? 27.088 0.016 -5.525 1.00 77.12 83 SER A N 1
ATOM 648 C CA . SER A 1 83 ? 27.554 -1.339 -5.866 1.00 77.12 83 SER A CA 1
ATOM 649 C C . SER A 1 83 ? 27.940 -2.190 -4.651 1.00 77.12 83 SER A C 1
ATOM 651 O O . SER A 1 83 ? 27.642 -3.378 -4.652 1.00 77.12 83 SER A O 1
ATOM 653 N N . ASN A 1 84 ? 28.508 -1.611 -3.591 1.00 82.94 84 ASN A N 1
AT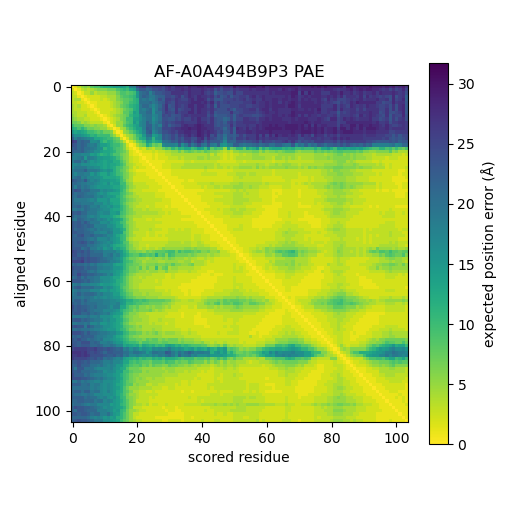OM 654 C CA . ASN A 1 84 ? 28.975 -2.370 -2.425 1.00 82.94 84 ASN A CA 1
ATOM 655 C C . ASN A 1 84 ? 28.296 -1.958 -1.107 1.00 82.94 84 ASN A C 1
ATOM 657 O O . ASN A 1 84 ? 28.798 -2.299 -0.041 1.00 82.94 84 ASN A O 1
ATOM 661 N N . TRP A 1 85 ? 27.195 -1.198 -1.160 1.00 88.06 85 TRP A N 1
ATOM 662 C CA . TRP A 1 85 ? 26.524 -0.690 0.038 1.00 88.06 85 TRP A CA 1
ATOM 663 C C . TRP A 1 85 ? 25.069 -1.148 0.079 1.00 88.06 85 TRP A C 1
ATOM 665 O O . TRP A 1 85 ? 24.228 -0.677 -0.693 1.00 88.06 85 TRP A O 1
ATOM 675 N N . GLU A 1 86 ? 24.780 -2.046 1.015 1.00 91.25 86 GLU A N 1
ATOM 676 C CA . GLU A 1 86 ? 23.449 -2.590 1.260 1.00 91.25 86 GLU A CA 1
ATOM 677 C C . GLU A 1 86 ? 22.955 -2.142 2.633 1.00 91.25 86 GLU A C 1
ATOM 679 O O . GLU A 1 86 ? 23.696 -2.189 3.615 1.00 91.25 86 GLU A O 1
ATOM 684 N N . VAL A 1 87 ? 21.704 -1.696 2.702 1.00 93.44 87 VAL A N 1
ATOM 685 C CA . VAL A 1 87 ? 21.054 -1.322 3.964 1.00 93.44 87 VAL A CA 1
ATOM 686 C C . VAL A 1 87 ? 19.672 -1.944 4.045 1.00 93.44 87 VAL A C 1
ATOM 688 O O . VAL A 1 87 ? 19.026 -2.185 3.025 1.00 93.44 87 VAL A O 1
ATOM 691 N N . CYS A 1 88 ? 19.209 -2.184 5.269 1.00 94.19 88 CYS A N 1
ATOM 692 C CA . CYS A 1 88 ? 17.804 -2.460 5.525 1.00 94.19 88 CYS A CA 1
ATOM 693 C C . CYS A 1 88 ? 17.095 -1.113 5.690 1.00 94.19 88 CYS A C 1
ATOM 695 O O . CYS A 1 88 ? 17.315 -0.417 6.681 1.00 94.19 88 CYS A O 1
ATOM 697 N N . ALA A 1 89 ? 16.321 -0.713 4.685 1.00 94.56 89 ALA A N 1
ATOM 698 C CA . ALA A 1 89 ? 15.507 0.490 4.756 1.00 94.56 89 ALA A CA 1
ATOM 699 C C . ALA A 1 89 ? 14.266 0.202 5.605 1.00 94.56 89 ALA A C 1
ATOM 701 O O . ALA A 1 89 ? 13.567 -0.777 5.347 1.00 94.56 89 ALA A O 1
ATOM 702 N N . ASP A 1 90 ? 14.009 1.060 6.591 1.00 96.56 90 ASP A N 1
ATOM 703 C CA . ASP A 1 90 ? 12.779 1.072 7.383 1.00 96.56 90 ASP A CA 1
ATOM 704 C C . ASP A 1 90 ? 11.964 2.295 6.958 1.00 96.56 90 ASP A C 1
ATOM 706 O O . ASP A 1 90 ? 12.404 3.438 7.111 1.00 96.56 90 ASP A O 1
ATOM 710 N N . MET A 1 91 ? 10.831 2.046 6.314 1.00 96.19 91 MET A N 1
ATOM 711 C CA . MET A 1 91 ? 9.991 3.063 5.695 1.00 96.19 91 MET A CA 1
ATOM 712 C C . MET A 1 91 ? 8.653 3.139 6.412 1.00 96.19 91 MET A C 1
ATOM 714 O O . MET A 1 91 ? 8.103 2.126 6.840 1.00 96.19 91 MET A O 1
ATOM 718 N N . VAL A 1 92 ? 8.099 4.346 6.480 1.00 97.25 92 VAL A N 1
ATOM 719 C CA . VAL A 1 92 ? 6.780 4.613 7.056 1.00 97.25 92 VAL A CA 1
ATOM 720 C C . VAL A 1 92 ? 5.937 5.330 6.010 1.00 97.25 92 VAL A C 1
ATOM 722 O O . VAL A 1 92 ? 6.414 6.263 5.363 1.00 97.25 92 VAL A O 1
ATOM 725 N N . GLY A 1 93 ? 4.693 4.890 5.840 1.00 97.50 93 GLY A N 1
ATOM 726 C CA . GLY A 1 93 ? 3.738 5.466 4.901 1.00 97.50 93 GLY A CA 1
ATOM 727 C C . GLY A 1 93 ? 2.364 5.667 5.528 1.00 97.50 93 GLY A C 1
ATOM 728 O O . GLY A 1 93 ? 1.916 4.882 6.365 1.00 97.50 93 GLY A O 1
ATOM 729 N N . THR A 1 94 ? 1.681 6.721 5.096 1.00 97.00 94 THR A N 1
ATOM 730 C CA . THR A 1 94 ? 0.299 7.043 5.475 1.00 97.00 94 THR A CA 1
ATOM 731 C C . THR A 1 94 ? -0.553 7.128 4.219 1.00 97.00 94 THR A C 1
ATOM 733 O O . THR A 1 94 ? -0.138 7.759 3.247 1.00 97.00 94 THR A O 1
ATOM 736 N N . PHE A 1 95 ? -1.736 6.521 4.240 1.00 97.62 95 PHE A N 1
ATOM 737 C CA . PHE A 1 95 ? -2.630 6.459 3.084 1.00 97.62 95 PHE A CA 1
ATOM 738 C C . PHE A 1 95 ? -3.738 7.510 3.213 1.00 97.62 95 PHE A C 1
ATOM 740 O O . PHE A 1 95 ? -4.351 7.634 4.276 1.00 97.62 95 PHE A O 1
ATOM 747 N N . THR A 1 96 ? -3.983 8.272 2.143 1.00 97.38 96 THR A N 1
ATOM 748 C CA . THR A 1 96 ? -5.054 9.280 2.098 1.00 97.38 96 THR A CA 1
ATOM 749 C C . THR A 1 96 ? -6.203 8.735 1.270 1.00 97.38 96 THR A C 1
ATOM 751 O O . THR A 1 96 ? -6.000 8.302 0.147 1.00 97.38 96 THR A O 1
ATOM 754 N N . ASP A 1 97 ? -7.414 8.746 1.812 1.00 96.38 97 ASP A N 1
ATOM 755 C CA . ASP A 1 97 ? -8.555 8.145 1.123 1.00 96.38 97 ASP A CA 1
ATOM 756 C C . ASP A 1 97 ? -8.953 8.928 -0.137 1.00 96.38 97 ASP A C 1
ATOM 758 O O . ASP A 1 97 ? -8.914 10.162 -0.166 1.00 96.38 97 ASP A O 1
ATOM 762 N N . THR A 1 98 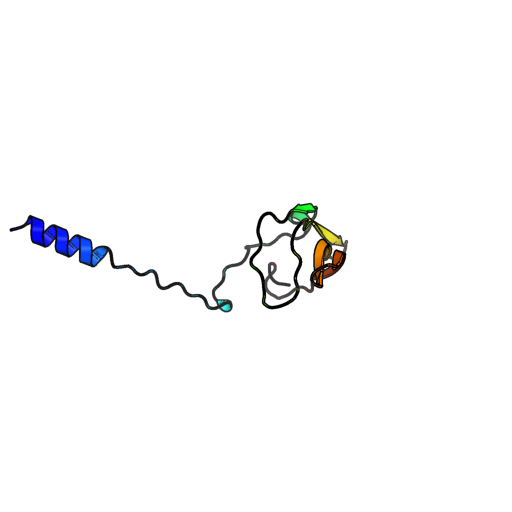? -9.389 8.196 -1.165 1.00 97.12 98 THR A N 1
ATOM 763 C CA . THR A 1 98 ? -9.998 8.752 -2.382 1.00 97.12 98 THR A CA 1
ATOM 764 C C . THR A 1 98 ? -11.477 8.355 -2.485 1.00 97.12 98 THR A C 1
ATOM 766 O O . THR A 1 98 ? -12.017 7.695 -1.600 1.00 97.12 98 THR A O 1
ATOM 769 N N . GLU A 1 99 ? -12.156 8.748 -3.569 1.00 96.62 99 GLU A N 1
ATOM 770 C CA . GLU A 1 99 ? -13.543 8.330 -3.836 1.00 96.62 99 GLU A CA 1
ATOM 771 C C . GLU A 1 99 ? -13.686 6.808 -4.036 1.00 96.62 99 GLU A C 1
ATOM 773 O O . GLU A 1 99 ? -14.745 6.244 -3.765 1.00 96.62 99 GLU A O 1
ATOM 778 N N . ASP A 1 100 ? -12.629 6.134 -4.503 1.00 96.31 100 ASP A N 1
ATOM 779 C CA . ASP A 1 100 ? -12.590 4.680 -4.660 1.00 96.31 100 ASP A CA 1
ATOM 780 C C . ASP A 1 100 ? -11.943 4.053 -3.411 1.00 96.31 100 ASP A C 1
ATOM 782 O O . ASP A 1 100 ? -10.778 4.339 -3.126 1.00 96.31 100 ASP A O 1
ATOM 786 N N . PRO A 1 101 ? -12.640 3.171 -2.671 1.00 96.12 101 PRO A N 1
ATOM 787 C CA . PRO A 1 101 ? -12.161 2.649 -1.389 1.00 96.12 101 PRO A CA 1
ATOM 788 C C . PRO A 1 101 ? -10.887 1.799 -1.493 1.00 96.12 101 PRO A C 1
ATOM 790 O O . PRO A 1 101 ? -10.257 1.521 -0.473 1.00 96.12 101 PRO A O 1
ATOM 793 N N . ALA A 1 102 ? -10.514 1.353 -2.696 1.00 97.50 102 ALA A N 1
ATOM 794 C CA . ALA A 1 102 ? -9.294 0.587 -2.940 1.00 97.50 102 ALA A CA 1
ATOM 795 C C . ALA A 1 102 ? -8.135 1.442 -3.486 1.00 97.50 102 ALA A C 1
ATOM 797 O O . ALA A 1 102 ? -7.086 0.885 -3.825 1.00 97.50 102 ALA A O 1
ATOM 798 N N . LYS A 1 103 ? -8.315 2.764 -3.608 1.00 97.56 103 LYS A N 1
ATOM 799 C CA . LYS A 1 103 ? -7.298 3.708 -4.089 1.00 97.56 103 LYS A CA 1
ATOM 800 C C . LYS A 1 103 ? -6.988 4.740 -3.004 1.00 97.56 103 LYS A C 1
ATOM 802 O O . LYS A 1 103 ? -7.901 5.301 -2.395 1.00 97.56 103 LYS A O 1
ATOM 807 N N . PHE A 1 104 ? -5.696 4.988 -2.813 1.00 96.38 104 PHE A N 1
ATOM 808 C CA . PHE A 1 104 ? -5.125 5.850 -1.782 1.00 96.38 104 PHE A CA 1
ATOM 809 C C . PHE A 1 104 ? -4.033 6.753 -2.360 1.00 96.38 104 PHE A C 1
ATOM 811 O O . PHE A 1 104 ? -3.535 6.409 -3.460 1.00 96.38 104 PHE A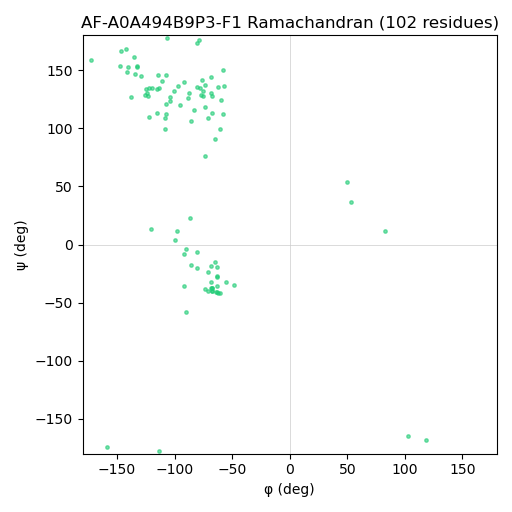 O 1
#

Organism: Mus musculus (NCBI:txid10090)

pLDDT: mean 89.96, std 11.6, range [56.22, 98.44]

InterPro domains:
  IPR002449 Retinol binding protein/Purpurin [PR01174] (29-38)
  IPR002449 Retinol binding protein/Purpurin [PR01174] (40-50)
  IPR002449 Retinol binding protein/Purpurin [PR01174] (52-61)
  IPR002449 Retinol binding protein/Purpurin [PR01174] (72-82)
  IPR002449 Retinol binding protein/Purpurin [PR01174] (97-104)
  IPR002449 Retinol binding protein/Purpurin [PTHR11873] (1-104)
  IPR012674 Calycin [G3DSA:2.40.128.20] (19-104)
  IPR012674 Calycin [SSF50814] (22-104)
  IPR022272 Lipocalin family conserved site [PS00213] (32-45)

Foldseek 3Di:
DVVVVVVVVVVVVPPPPVPDDPPPVPDDFDPPDDLQVVAAKDADPDDDDDPDWDFDHPWIKGWDADPVRWIKIWIWGWTDPDPPDIDTDIDIGTDDDDPGRRHD

Nearest PDB structures (foldseek):
  1aqb-assembly1_A  TM=9.887E-01  e=3.452E-09  Sus scrofa domesticus
  1kt5-assembly1_A  TM=9.818E-01  e=3.452E-09  Bos taurus
  1rlb-assembly1_F  TM=9.894E-01  e=1.354E-08  Gallus gallus
  2wqa-assembly1_F  TM=9.854E-01  e=3.429E-08  Homo sapiens
  1iiu-assembly1_A  TM=9.945E-01  e=6.978E-08  Gallus gallus